Protein AF-A0A2T3L1Z4-F1 (afdb_monomer_lite)

Organism: NCBI:txid81447

Structure (mmCIF, N/CA/C/O backbone):
data_AF-A0A2T3L1Z4-F1
#
_entry.id   AF-A0A2T3L1Z4-F1
#
loop_
_atom_site.group_PDB
_atom_site.id
_atom_site.type_symbol
_atom_site.label_atom_id
_atom_site.label_alt_id
_atom_site.label_comp_id
_atom_site.label_asym_id
_atom_site.label_entity_id
_atom_site.label_seq_id
_atom_site.pdbx_PDB_ins_code
_atom_site.Cartn_x
_atom_site.Cartn_y
_atom_site.Cartn_z
_atom_site.occupancy
_atom_site.B_iso_or_equiv
_atom_site.auth_seq_id
_atom_site.auth_comp_id
_atom_site.auth_asym_id
_atom_site.auth_atom_id
_atom_site.pdbx_PDB_model_num
ATOM 1 N N . MET A 1 1 ? 8.527 -18.301 -14.744 1.00 41.06 1 MET A N 1
ATOM 2 C CA . MET A 1 1 ? 8.390 -17.970 -16.176 1.00 41.06 1 MET A CA 1
ATOM 3 C C . MET A 1 1 ? 7.641 -16.652 -16.260 1.00 41.06 1 MET A C 1
ATOM 5 O O . MET A 1 1 ? 6.480 -16.617 -15.881 1.00 41.06 1 MET A O 1
ATOM 9 N N . VAL A 1 2 ? 8.319 -15.559 -16.612 1.00 55.78 2 VAL A N 1
ATOM 10 C CA . VAL A 1 2 ? 7.664 -14.258 -16.822 1.00 55.78 2 VAL A CA 1
ATOM 11 C C . VAL A 1 2 ? 7.170 -14.253 -18.263 1.00 55.78 2 VAL A C 1
ATOM 13 O O . VAL A 1 2 ? 7.946 -14.532 -19.174 1.00 55.78 2 VAL A O 1
ATOM 16 N N . TYR A 1 3 ? 5.870 -14.040 -18.447 1.00 59.41 3 TYR A N 1
ATOM 17 C CA . TYR A 1 3 ? 5.218 -13.994 -19.751 1.00 59.41 3 TYR A CA 1
ATOM 18 C C . TYR A 1 3 ? 5.930 -13.000 -20.680 1.00 59.41 3 TYR A C 1
ATOM 20 O O . TYR A 1 3 ? 6.324 -11.916 -20.253 1.00 59.41 3 TYR A O 1
ATOM 28 N N . ASN A 1 4 ? 6.107 -13.387 -21.946 1.00 66.25 4 ASN A N 1
ATOM 29 C CA . ASN A 1 4 ? 6.733 -12.573 -22.985 1.00 66.25 4 ASN A CA 1
ATOM 30 C C . ASN A 1 4 ? 5.814 -11.388 -23.335 1.00 66.25 4 ASN A C 1
ATOM 32 O O . ASN A 1 4 ? 4.990 -11.475 -24.242 1.00 66.25 4 ASN A O 1
ATOM 36 N N . LEU A 1 5 ? 5.905 -10.315 -22.552 1.00 78.56 5 LEU A N 1
ATOM 37 C CA . LEU A 1 5 ? 5.216 -9.051 -22.777 1.00 78.56 5 LEU A CA 1
ATOM 38 C C . LEU A 1 5 ? 6.088 -8.207 -23.725 1.00 78.56 5 LEU A C 1
ATOM 40 O O . LEU A 1 5 ? 7.100 -7.669 -23.280 1.00 78.56 5 LEU A O 1
ATOM 44 N N . PRO A 1 6 ? 5.733 -8.069 -25.016 1.00 83.75 6 PRO A N 1
ATOM 45 C CA . PRO A 1 6 ? 6.636 -7.518 -26.035 1.00 83.75 6 PRO A CA 1
ATOM 46 C C . PRO A 1 6 ? 7.011 -6.045 -25.811 1.00 83.75 6 PRO A C 1
ATOM 48 O O . PRO A 1 6 ? 8.026 -5.589 -26.324 1.00 83.75 6 PRO A O 1
ATOM 51 N N . ASN A 1 7 ? 6.220 -5.319 -25.017 1.00 86.75 7 ASN A N 1
ATOM 52 C CA . ASN A 1 7 ? 6.405 -3.892 -24.741 1.00 86.75 7 ASN A CA 1
ATOM 53 C C . ASN A 1 7 ? 6.798 -3.603 -23.285 1.00 86.75 7 ASN A C 1
ATOM 55 O O . ASN A 1 7 ? 6.789 -2.446 -22.872 1.00 86.75 7 ASN A O 1
ATOM 59 N N . VAL A 1 8 ? 7.099 -4.630 -22.486 1.00 82.31 8 VAL A N 1
ATOM 60 C CA . VAL A 1 8 ? 7.463 -4.457 -21.075 1.00 82.31 8 VAL A CA 1
ATOM 61 C C . VAL A 1 8 ? 8.910 -4.881 -20.892 1.00 82.31 8 VAL A C 1
ATOM 63 O O . VAL A 1 8 ? 9.255 -6.052 -21.032 1.00 82.31 8 VAL A O 1
ATOM 66 N N . SER A 1 9 ? 9.767 -3.918 -20.568 1.00 80.69 9 SER A N 1
ATOM 67 C CA . SER A 1 9 ? 11.160 -4.164 -20.209 1.00 80.69 9 SER A CA 1
ATOM 68 C C . SER A 1 9 ? 11.325 -4.156 -18.689 1.00 80.69 9 SER A C 1
ATOM 70 O O . SER A 1 9 ? 10.737 -3.346 -17.975 1.00 80.69 9 SER A O 1
ATOM 72 N N . ILE A 1 10 ? 12.133 -5.085 -18.175 1.00 79.38 10 ILE A N 1
ATOM 73 C CA . ILE A 1 10 ? 12.462 -5.136 -16.748 1.00 79.38 10 ILE A CA 1
ATOM 74 C C . ILE A 1 10 ? 13.570 -4.119 -16.480 1.00 79.38 10 ILE A C 1
ATOM 76 O O . ILE A 1 10 ? 14.675 -4.238 -17.012 1.00 79.38 10 ILE A O 1
ATOM 80 N N . ILE A 1 11 ? 13.290 -3.147 -15.616 1.00 79.50 11 ILE A N 1
ATOM 81 C CA . ILE A 1 11 ? 14.286 -2.187 -15.139 1.00 79.50 11 ILE A CA 1
ATOM 82 C C . ILE A 1 11 ? 14.970 -2.781 -13.909 1.00 79.50 11 ILE A C 1
ATOM 84 O O . ILE A 1 11 ? 14.321 -3.124 -12.921 1.00 79.50 11 ILE A O 1
ATOM 88 N N . LYS A 1 12 ? 16.299 -2.910 -13.964 1.00 74.25 12 LYS A N 1
ATOM 89 C CA . LYS A 1 12 ? 17.102 -3.326 -12.810 1.00 74.25 12 LYS A CA 1
ATOM 90 C C . LYS A 1 12 ? 17.369 -2.109 -11.933 1.00 74.25 12 LYS A C 1
ATOM 92 O O . LYS A 1 12 ? 18.079 -1.195 -12.345 1.00 74.25 12 LYS A O 1
ATOM 97 N N . LEU A 1 13 ? 16.796 -2.107 -10.735 1.00 74.50 13 LEU A N 1
ATOM 98 C CA . LEU A 1 13 ? 17.096 -1.099 -9.725 1.00 74.50 13 LEU A CA 1
ATOM 99 C C . LEU A 1 13 ? 18.471 -1.380 -9.096 1.00 74.50 13 LEU A C 1
ATOM 101 O O . LEU A 1 13 ? 18.827 -2.549 -8.911 1.00 74.50 13 LEU A O 1
ATOM 105 N N . PRO A 1 14 ? 19.261 -0.338 -8.782 1.00 72.56 14 PRO A N 1
ATOM 106 C CA . PRO A 1 14 ? 20.513 -0.513 -8.064 1.00 72.56 14 PRO A CA 1
ATOM 107 C C . PRO A 1 14 ? 20.244 -1.072 -6.655 1.00 72.56 14 PRO A C 1
ATOM 109 O O . PRO A 1 14 ? 19.240 -0.715 -6.030 1.00 72.56 14 PRO A O 1
ATOM 112 N N . PRO A 1 15 ? 21.116 -1.956 -6.144 1.00 65.81 15 PRO A N 1
ATOM 113 C CA . PRO A 1 15 ? 20.963 -2.500 -4.804 1.00 65.81 15 PRO A CA 1
ATOM 114 C C . PRO A 1 15 ? 21.104 -1.383 -3.757 1.00 65.81 15 PRO A C 1
ATOM 116 O O . PRO A 1 15 ? 21.941 -0.497 -3.904 1.00 65.81 15 PRO A O 1
ATOM 119 N N . TYR A 1 16 ? 20.297 -1.454 -2.694 1.00 61.25 16 TYR A N 1
ATOM 120 C CA . TYR A 1 16 ? 20.334 -0.548 -1.535 1.00 61.25 16 TYR A CA 1
ATOM 121 C C . TYR A 1 16 ? 20.027 0.940 -1.803 1.00 61.25 16 TYR A C 1
ATOM 123 O O . TYR A 1 16 ? 20.431 1.780 -1.007 1.00 61.25 16 TYR A O 1
ATOM 131 N N . SER A 1 17 ? 19.284 1.285 -2.862 1.00 69.94 17 SER A N 1
ATOM 132 C CA . SER A 1 17 ? 18.792 2.662 -3.082 1.00 69.94 17 SER A CA 1
ATOM 133 C C . SER A 1 17 ? 17.264 2.758 -2.955 1.00 69.94 17 SER A C 1
ATOM 135 O O . SER A 1 17 ? 16.582 2.930 -3.973 1.00 69.94 17 SER A O 1
ATOM 137 N N . PRO A 1 18 ? 16.699 2.637 -1.738 1.00 61.97 18 PRO A N 1
ATOM 138 C CA . PRO A 1 18 ? 15.257 2.763 -1.520 1.00 61.97 18 PRO A CA 1
ATOM 139 C C . PRO A 1 18 ? 14.731 4.130 -1.982 1.00 61.97 18 PRO A C 1
ATOM 141 O O . PRO A 1 18 ? 13.660 4.196 -2.577 1.00 61.97 18 PRO A O 1
ATOM 144 N N . GLU A 1 19 ? 15.521 5.202 -1.864 1.00 61.97 19 GLU A N 1
ATOM 145 C CA . GLU A 1 19 ? 15.174 6.529 -2.395 1.00 61.97 19 GLU A CA 1
ATOM 146 C C . GLU A 1 19 ? 14.970 6.579 -3.922 1.00 61.97 19 GLU A C 1
ATOM 148 O O . GLU A 1 19 ? 14.228 7.428 -4.419 1.00 61.97 19 GLU A O 1
ATOM 153 N N . ARG A 1 20 ? 15.587 5.670 -4.690 1.00 62.94 20 ARG A N 1
ATOM 154 C CA . ARG A 1 20 ? 15.417 5.587 -6.154 1.00 62.94 20 ARG A CA 1
ATOM 155 C C . ARG A 1 20 ? 14.315 4.624 -6.581 1.00 62.94 20 ARG A C 1
ATOM 157 O O . ARG A 1 20 ? 14.052 4.507 -7.779 1.00 62.94 20 ARG A O 1
ATOM 164 N N . ASN A 1 21 ? 13.677 3.939 -5.638 1.00 75.12 21 ASN A N 1
ATOM 165 C CA . ASN A 1 21 ? 12.577 3.051 -5.946 1.00 75.1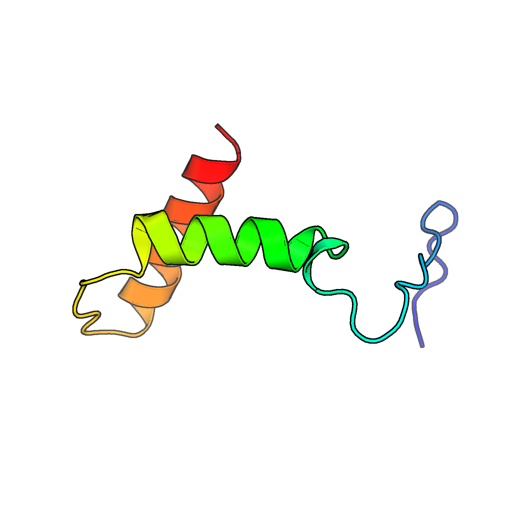2 21 ASN A CA 1
ATOM 166 C C . ASN A 1 21 ? 11.253 3.822 -5.887 1.00 75.12 21 ASN A C 1
ATOM 168 O O . ASN A 1 21 ? 10.815 4.251 -4.821 1.00 75.12 21 ASN A O 1
ATOM 172 N N . LEU A 1 22 ? 10.601 3.982 -7.040 1.00 74.81 22 LEU A N 1
ATOM 173 C CA . LEU A 1 22 ? 9.328 4.700 -7.136 1.00 74.81 22 LEU A CA 1
ATOM 174 C C . LEU A 1 22 ? 8.268 4.104 -6.199 1.00 74.81 22 LEU A C 1
ATOM 176 O O . LEU A 1 22 ? 7.519 4.864 -5.594 1.00 74.81 22 LEU A O 1
ATOM 180 N N . ILE A 1 23 ? 8.233 2.775 -6.014 1.00 80.50 23 ILE A N 1
ATOM 181 C CA . ILE A 1 23 ? 7.238 2.164 -5.119 1.00 80.50 23 ILE A CA 1
ATOM 182 C C . ILE A 1 23 ? 7.484 2.512 -3.644 1.00 80.50 23 ILE A C 1
ATOM 184 O O . ILE A 1 23 ? 6.521 2.710 -2.911 1.00 80.50 23 ILE A O 1
ATOM 188 N N . GLU A 1 24 ? 8.740 2.678 -3.220 1.00 82.19 24 GLU A N 1
ATOM 189 C CA . GLU A 1 24 ? 9.078 3.076 -1.843 1.00 82.19 24 GLU A CA 1
ATOM 190 C C . GLU A 1 24 ? 8.673 4.528 -1.569 1.00 82.19 24 GLU A C 1
ATOM 192 O O . GLU A 1 24 ? 8.214 4.850 -0.476 1.00 82.19 24 GLU A O 1
ATOM 197 N N . GLN A 1 25 ? 8.779 5.411 -2.569 1.00 81.94 25 GLN A N 1
ATOM 198 C CA . GLN A 1 25 ? 8.309 6.795 -2.446 1.00 81.94 25 GLN A CA 1
ATOM 199 C C . GLN A 1 25 ? 6.788 6.859 -2.292 1.00 81.94 25 GLN A C 1
ATOM 201 O O . GLN A 1 25 ? 6.289 7.560 -1.409 1.00 81.94 25 GLN A O 1
ATOM 206 N N . VAL A 1 26 ? 6.055 6.091 -3.106 1.00 84.38 26 VAL A N 1
ATOM 207 C CA . VAL A 1 26 ? 4.594 5.990 -2.987 1.00 84.38 26 VAL A CA 1
ATOM 208 C C . VAL A 1 26 ? 4.225 5.405 -1.624 1.00 84.38 26 VAL A C 1
ATOM 210 O O . VAL A 1 26 ? 3.404 5.980 -0.915 1.00 84.38 26 VAL A O 1
ATOM 213 N N . TRP A 1 27 ? 4.881 4.322 -1.201 1.00 81.38 27 TRP A N 1
ATOM 214 C CA . TRP A 1 27 ? 4.653 3.707 0.108 1.00 81.38 27 TRP A CA 1
ATOM 215 C C . TRP A 1 27 ? 4.909 4.673 1.272 1.00 81.38 27 TRP A C 1
ATOM 217 O O . TRP A 1 27 ? 4.074 4.790 2.168 1.00 81.38 27 TRP A O 1
ATOM 227 N N . SER A 1 28 ? 6.018 5.415 1.234 1.00 82.75 28 SER A N 1
ATOM 228 C CA . SER A 1 28 ? 6.356 6.430 2.237 1.00 82.75 28 SER A CA 1
ATOM 229 C C . SER A 1 28 ? 5.273 7.510 2.336 1.00 82.75 28 SER A C 1
ATOM 231 O O . SER A 1 28 ? 4.809 7.820 3.436 1.00 82.75 28 SER A O 1
ATOM 233 N N . TRP A 1 29 ? 4.790 8.019 1.196 1.00 83.38 29 TRP A N 1
ATOM 234 C CA . TRP A 1 29 ? 3.699 8.995 1.164 1.00 83.38 29 TRP A CA 1
ATOM 235 C C . TRP A 1 29 ? 2.405 8.426 1.760 1.00 83.38 29 TRP A C 1
ATOM 237 O O . TRP A 1 29 ? 1.798 9.055 2.631 1.00 83.38 29 TRP A O 1
ATOM 247 N N . MET A 1 30 ? 2.011 7.216 1.352 1.00 82.00 30 MET A N 1
ATOM 248 C CA . MET A 1 30 ? 0.791 6.562 1.836 1.00 82.00 30 MET A CA 1
ATOM 249 C C . MET A 1 30 ? 0.840 6.299 3.345 1.00 82.00 30 MET A C 1
ATOM 251 O O . MET A 1 30 ? -0.128 6.575 4.061 1.00 82.00 30 MET A O 1
ATOM 255 N N . SER A 1 31 ? 1.982 5.810 3.838 1.00 79.88 31 SER A N 1
ATOM 256 C CA . SER A 1 31 ? 2.165 5.497 5.253 1.00 79.88 31 SER A CA 1
ATOM 257 C C . SER A 1 31 ? 2.090 6.751 6.122 1.00 79.88 31 SER A C 1
ATOM 259 O O . SER A 1 31 ? 1.471 6.705 7.181 1.00 79.88 31 SER A O 1
ATOM 261 N N . GLN A 1 32 ? 2.652 7.873 5.659 1.00 77.94 32 GLN A N 1
ATOM 262 C CA . GLN A 1 32 ? 2.602 9.149 6.376 1.00 77.94 32 GLN A CA 1
ATOM 263 C C . GLN A 1 32 ? 1.184 9.738 6.445 1.00 77.94 32 GLN A C 1
ATOM 265 O O . GLN A 1 32 ? 0.802 10.249 7.498 1.00 77.94 32 GLN A O 1
ATOM 270 N N . HIS A 1 33 ? 0.397 9.647 5.368 1.00 73.06 33 HIS A N 1
ATOM 271 C CA . HIS A 1 33 ? -0.894 10.341 5.266 1.00 73.06 33 HIS A CA 1
ATOM 272 C C . HIS A 1 33 ? -2.076 9.585 5.888 1.00 73.06 33 HIS A C 1
ATOM 274 O O . HIS A 1 33 ? -2.984 10.222 6.418 1.00 73.06 33 HIS A O 1
ATOM 280 N N . HIS A 1 34 ? -2.093 8.250 5.830 1.00 64.44 34 HIS A N 1
ATOM 281 C CA . HIS A 1 34 ? -3.297 7.485 6.186 1.00 64.44 34 HIS A CA 1
ATOM 282 C C . HIS A 1 34 ? -3.080 6.333 7.167 1.00 64.44 34 HIS A C 1
ATOM 284 O O . HIS A 1 34 ? -4.060 5.851 7.732 1.00 64.44 34 HIS A O 1
ATOM 290 N N . LEU A 1 35 ? -1.834 5.901 7.390 1.00 62.22 35 LEU A N 1
ATOM 291 C CA . LEU A 1 35 ? -1.517 4.827 8.342 1.00 62.22 35 LEU A CA 1
ATOM 292 C C . LEU A 1 35 ? -0.922 5.350 9.655 1.00 62.22 35 LEU A C 1
ATOM 294 O O . LEU A 1 35 ? -0.820 4.605 10.628 1.00 62.22 35 LEU A O 1
ATOM 298 N N . THR A 1 36 ? -0.558 6.632 9.725 1.00 59.28 36 THR A N 1
ATOM 299 C CA . THR A 1 36 ? -0.067 7.228 10.967 1.00 59.28 36 THR A CA 1
ATOM 300 C C . THR A 1 36 ? -1.232 7.473 11.928 1.00 59.28 36 THR A C 1
ATOM 302 O O . THR A 1 36 ? -2.141 8.247 11.636 1.00 59.28 36 THR A O 1
ATOM 305 N N . ASN A 1 37 ? -1.163 6.867 13.117 1.00 59.72 37 ASN A N 1
ATOM 306 C CA . ASN A 1 37 ? -2.006 7.191 14.275 1.00 59.72 37 ASN A CA 1
ATOM 307 C C . ASN A 1 37 ? -3.492 6.770 14.192 1.00 59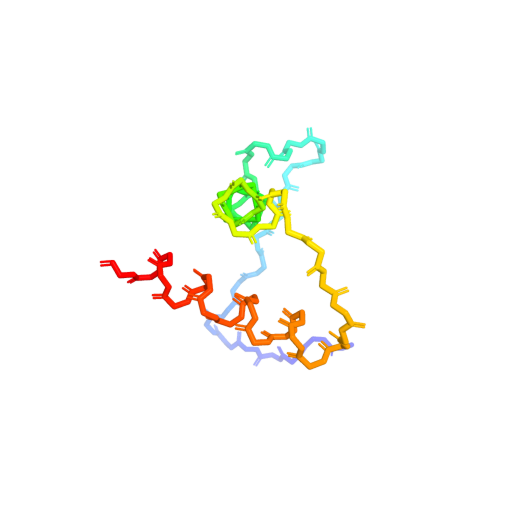.72 37 ASN A C 1
ATOM 309 O O . ASN A 1 37 ? -4.349 7.413 14.800 1.00 59.72 37 ASN A O 1
ATOM 313 N N . GLN A 1 38 ? -3.809 5.690 13.471 1.00 66.75 38 GLN A N 1
ATOM 314 C CA . GLN A 1 38 ? -5.149 5.092 13.464 1.00 66.75 38 GLN A CA 1
ATOM 315 C C . GLN A 1 38 ? -5.117 3.647 13.956 1.00 66.75 38 GLN A C 1
ATOM 317 O O . GLN A 1 38 ? -4.329 2.836 13.475 1.00 66.75 38 GLN A O 1
ATOM 322 N N . ALA A 1 39 ? -5.996 3.331 14.907 1.00 67.62 39 ALA A N 1
ATOM 323 C CA . ALA A 1 39 ? -6.306 1.953 15.250 1.00 67.62 39 ALA A CA 1
ATOM 324 C C . ALA A 1 39 ? -7.183 1.378 14.130 1.00 67.62 39 ALA A C 1
ATOM 326 O O . ALA A 1 39 ? -8.252 1.915 13.852 1.00 67.62 39 ALA A O 1
ATOM 327 N N . LEU A 1 40 ? -6.687 0.341 13.459 1.00 76.25 40 LEU A N 1
ATOM 328 C CA . LEU A 1 40 ? -7.439 -0.442 12.482 1.00 76.25 40 LEU A CA 1
ATOM 329 C C . LEU A 1 40 ? -7.964 -1.660 13.241 1.00 76.25 40 LEU A C 1
ATOM 331 O O . LEU A 1 40 ? -7.160 -2.418 13.792 1.00 76.25 40 LEU A O 1
ATOM 335 N N . GLU A 1 41 ? -9.281 -1.811 13.339 1.00 76.38 41 GLU A N 1
ATOM 336 C CA . GLU A 1 41 ? -9.889 -2.893 14.122 1.00 76.38 41 GLU A CA 1
ATOM 337 C C . GLU A 1 41 ? -9.934 -4.195 13.323 1.00 76.38 41 GLU A C 1
ATOM 339 O O . GLU A 1 41 ? -9.704 -5.271 13.876 1.00 76.38 41 GLU A O 1
ATOM 344 N N . ASN A 1 42 ? -10.186 -4.098 12.015 1.00 83.38 42 ASN A N 1
ATOM 345 C CA . ASN A 1 42 ? -10.490 -5.251 11.170 1.00 83.38 42 ASN A CA 1
ATOM 346 C C . ASN A 1 42 ? -9.662 -5.258 9.881 1.00 83.38 42 ASN A C 1
ATOM 348 O O . ASN A 1 42 ? -9.251 -4.215 9.380 1.00 83.38 42 ASN A O 1
ATOM 352 N N . TYR A 1 43 ? -9.459 -6.444 9.299 1.00 84.19 43 TYR A N 1
ATOM 353 C CA . TYR A 1 43 ? -8.733 -6.594 8.032 1.00 84.19 43 TYR A CA 1
ATOM 354 C C . TYR A 1 43 ? -9.347 -5.762 6.898 1.00 84.19 43 TYR A C 1
ATOM 356 O O . TYR A 1 43 ? -8.620 -5.085 6.173 1.00 84.19 43 TYR A O 1
ATOM 364 N N . ASP A 1 44 ? -10.675 -5.770 6.783 1.00 87.38 44 ASP A N 1
ATOM 365 C CA . ASP A 1 44 ? -11.384 -5.032 5.735 1.00 87.38 44 ASP A CA 1
ATOM 366 C C . ASP A 1 44 ? -11.133 -3.521 5.838 1.00 87.38 44 ASP A C 1
ATOM 368 O O . ASP A 1 44 ? -10.924 -2.859 4.825 1.00 87.38 44 ASP A O 1
ATOM 372 N N . GLU A 1 45 ? -11.016 -2.981 7.058 1.00 85.00 45 GLU A N 1
ATOM 373 C CA . GLU A 1 45 ? -10.670 -1.571 7.261 1.00 85.00 45 GLU A CA 1
ATOM 374 C C . GLU A 1 45 ? -9.263 -1.247 6.768 1.00 85.00 45 GLU A C 1
ATOM 376 O O . GLU A 1 45 ? -9.046 -0.163 6.230 1.00 85.00 45 GLU A O 1
ATOM 381 N N . ILE A 1 46 ? -8.307 -2.170 6.923 1.00 84.19 46 ILE A N 1
ATOM 382 C CA . ILE A 1 46 ? -6.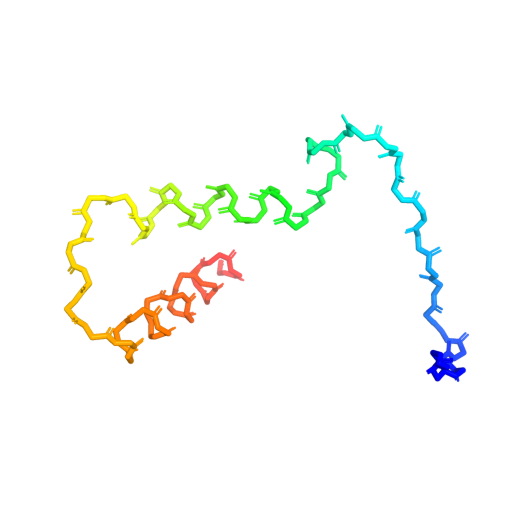944 -2.000 6.403 1.00 84.19 46 ILE A CA 1
ATOM 383 C C . ILE A 1 46 ? -6.998 -1.889 4.877 1.00 84.19 46 ILE A C 1
ATOM 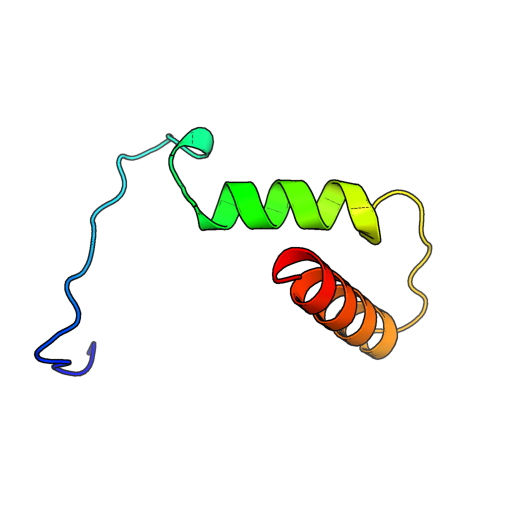385 O O . ILE A 1 46 ? -6.412 -0.966 4.306 1.00 84.19 46 ILE A O 1
ATOM 389 N N . VAL A 1 47 ? -7.713 -2.807 4.220 1.00 87.38 47 VAL A N 1
ATOM 390 C CA . VAL A 1 47 ? -7.840 -2.832 2.756 1.00 87.38 47 VAL A CA 1
ATOM 391 C C . VAL A 1 47 ? -8.514 -1.558 2.256 1.00 87.38 47 VAL A C 1
ATOM 393 O O . VAL A 1 47 ? -7.959 -0.872 1.393 1.00 87.38 47 VAL A O 1
ATOM 396 N N . ASP A 1 48 ? -9.645 -1.183 2.849 1.00 87.56 48 ASP A N 1
ATOM 397 C CA . ASP A 1 48 ? -10.376 0.030 2.484 1.00 87.56 48 ASP A CA 1
ATOM 398 C C . ASP A 1 48 ? -9.532 1.288 2.704 1.00 87.56 48 ASP A C 1
ATOM 400 O O . ASP A 1 48 ? -9.522 2.191 1.858 1.00 87.56 48 ASP A O 1
ATOM 404 N N . LYS A 1 49 ? -8.770 1.365 3.805 1.00 84.88 49 LYS A N 1
ATOM 405 C CA . LYS A 1 49 ? -7.872 2.501 4.054 1.00 84.88 49 LYS A CA 1
ATOM 406 C C . LYS A 1 49 ? -6.818 2.614 2.966 1.00 84.88 49 LYS A C 1
ATOM 408 O O . LYS A 1 49 ? -6.617 3.705 2.430 1.00 84.88 49 LYS A O 1
ATOM 413 N N . VAL A 1 50 ? -6.159 1.505 2.635 1.00 83.50 50 VAL A N 1
ATOM 414 C CA . VAL A 1 50 ? -5.096 1.469 1.625 1.00 83.50 50 VAL A CA 1
ATOM 415 C C . VAL A 1 50 ? -5.655 1.849 0.253 1.00 83.50 50 VAL A C 1
ATOM 417 O O . VAL A 1 50 ? -5.074 2.702 -0.419 1.00 83.50 50 VAL A O 1
ATOM 420 N N . CYS A 1 51 ? -6.818 1.321 -0.133 1.00 86.38 51 CYS A N 1
ATOM 421 C CA . CYS A 1 51 ? -7.484 1.683 -1.385 1.00 86.38 51 CYS A CA 1
ATOM 422 C C . CYS A 1 51 ? -7.850 3.173 -1.450 1.00 86.38 51 CYS A C 1
ATOM 424 O O . CYS A 1 51 ? -7.577 3.838 -2.451 1.00 86.38 51 CYS A O 1
ATOM 426 N N . ASN A 1 52 ? -8.417 3.732 -0.379 1.00 85.62 52 ASN A N 1
ATOM 427 C CA . ASN A 1 52 ? -8.757 5.156 -0.315 1.00 85.62 52 ASN A CA 1
ATOM 428 C C . ASN A 1 52 ? -7.516 6.058 -0.379 1.00 85.62 52 ASN A C 1
ATOM 430 O O . ASN A 1 52 ? -7.520 7.087 -1.058 1.00 85.62 52 ASN A O 1
ATOM 434 N N . THR A 1 53 ? -6.442 5.646 0.290 1.00 86.25 53 THR A N 1
ATOM 435 C CA . THR A 1 53 ? -5.145 6.333 0.281 1.00 86.25 53 THR A CA 1
ATOM 436 C C . THR A 1 53 ? -4.540 6.351 -1.117 1.00 86.25 53 THR A C 1
ATOM 438 O O . THR A 1 53 ? -4.127 7.400 -1.607 1.00 86.25 53 THR A O 1
ATOM 441 N N . TRP A 1 54 ? -4.546 5.201 -1.790 1.00 84.62 54 TRP A N 1
ATOM 442 C CA . TRP A 1 54 ? -4.059 5.058 -3.158 1.00 84.62 54 TRP A CA 1
ATOM 443 C C . TRP A 1 54 ? -4.838 5.940 -4.140 1.00 84.62 54 TRP A C 1
ATOM 445 O O . TRP A 1 54 ? -4.251 6.654 -4.950 1.00 84.62 54 TRP A O 1
ATOM 455 N N . ASN A 1 55 ? -6.167 5.960 -4.028 1.00 85.25 55 ASN A N 1
ATOM 456 C CA . ASN A 1 55 ? -7.011 6.825 -4.853 1.00 85.25 55 ASN A CA 1
ATOM 457 C C . ASN A 1 55 ? -6.784 8.319 -4.573 1.00 85.25 55 ASN A C 1
ATOM 459 O O . ASN A 1 55 ? -6.972 9.140 -5.467 1.00 85.25 55 ASN A O 1
ATOM 463 N N . SER A 1 56 ? -6.380 8.671 -3.351 1.00 83.62 56 SER A N 1
ATOM 464 C CA . SER A 1 56 ? -6.021 10.046 -2.985 1.00 83.62 56 SER A CA 1
ATOM 465 C C . SER A 1 56 ? -4.637 10.440 -3.505 1.00 83.62 56 SER A C 1
ATOM 467 O O . SER A 1 56 ? -4.450 11.592 -3.869 1.00 83.62 56 SER A O 1
ATOM 469 N N . PHE A 1 57 ? -3.692 9.496 -3.590 1.00 80.94 57 PHE A N 1
ATOM 470 C CA . PHE A 1 57 ? -2.365 9.715 -4.180 1.00 80.94 57 PHE A CA 1
ATOM 471 C C . PHE A 1 57 ? -2.421 10.021 -5.684 1.00 80.94 57 PHE A C 1
ATOM 473 O O . PHE A 1 57 ? -1.629 10.809 -6.190 1.00 80.94 57 PHE A O 1
ATOM 480 N N . LEU A 1 58 ? -3.338 9.373 -6.410 1.00 77.50 58 LEU A N 1
ATOM 481 C CA . LEU A 1 58 ? -3.491 9.532 -7.861 1.00 77.50 58 LEU A CA 1
ATOM 482 C C . LEU A 1 58 ? -4.276 10.789 -8.278 1.00 77.50 58 LEU A C 1
ATOM 484 O O . LEU A 1 58 ? -4.447 11.016 -9.477 1.00 77.50 58 LEU A O 1
ATOM 488 N N . LYS A 1 59 ? -4.799 11.549 -7.313 1.00 63.44 59 LYS A N 1
ATOM 489 C CA . LYS A 1 59 ? -5.634 12.736 -7.527 1.00 63.44 59 LYS A CA 1
ATOM 490 C C . LYS A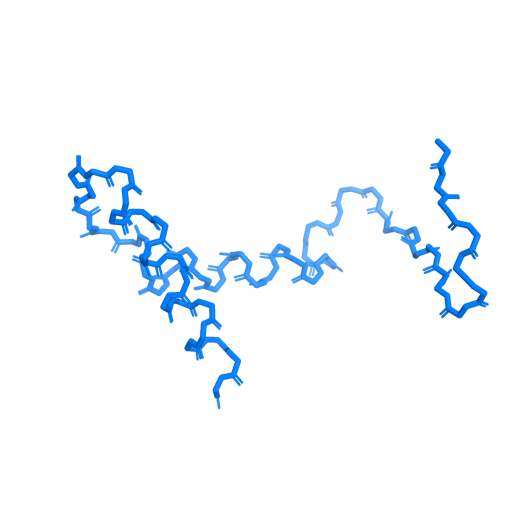 1 59 ? -4.798 14.009 -7.540 1.00 63.44 59 LYS A C 1
ATOM 492 O O . LYS A 1 59 ? -5.124 14.883 -8.372 1.00 63.44 59 LYS A O 1
#

Secondary structure (DSSP, 8-state):
-----TT-PPP-PPTT-GGG-HHHHHHHHHIIIIITT----SHHHHHHHHHHHHHHHT-

Foldseek 3Di:
DPDCPVPDDDDDDDPPPCVPDPVSVLVVQLCVPQVPPDDDPDPVSVVVSSVVSVVVVVD

Radius of gyration: 15.58 Å; chains: 1; bounding box: 32×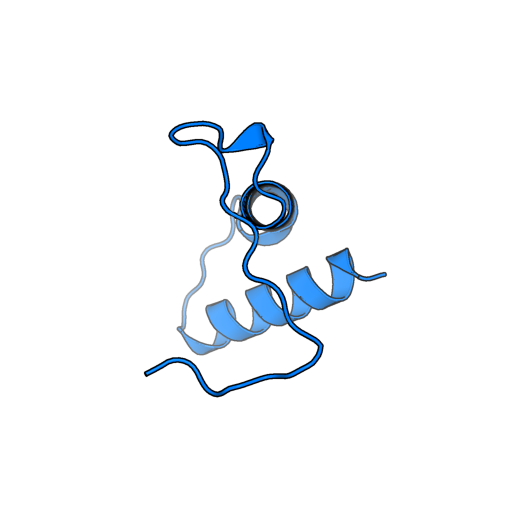31×41 Å

pLDDT: mean 75.79, std 10.16, range [41.06, 87.56]

Sequence (59 aa):
MVYNLPNVSIIKLPPYSPERNLIEQVWSWMSQHHLTNQALENYDEIVDKVCNTWNSFLK

InterPro domains:
  IPR036397 Ribonuclease H superfamily [G3DSA:3.30.420.10] (3-59)
  IPR038717 Tc1-like transposase, DDE domain [PF13358] (7-46)